Protein AF-A0A662ZGM8-F1 (afdb_monomer_lite)

Organism: NCBI:txid83771

Foldseek 3Di:
DDAPEADFPDLAQVVCVVVSHDDDDPVVCVCVVPNWDADPVRDTDDDPDDDDDDDPRPNPSNVVNVVVQVVQAPPVDNVDPPGD

Structure (mmCIF, N/CA/C/O backbone):
data_AF-A0A662ZGM8-F1
#
_entry.id   AF-A0A662ZGM8-F1
#
loop_
_atom_site.group_PDB
_atom_site.id
_atom_site.type_symbol
_atom_site.label_atom_id
_atom_site.label_alt_id
_atom_site.label_comp_id
_atom_site.label_asym_id
_atom_site.label_entity_id
_atom_site.label_seq_id
_atom_site.pdbx_PDB_ins_code
_atom_site.Cartn_x
_atom_site.Cartn_y
_atom_site.Cartn_z
_atom_site.occupancy
_atom_site.B_iso_or_equiv
_atom_site.auth_seq_id
_atom_site.auth_comp_id
_atom_site.auth_asym_id
_atom_site.auth_atom_id
_atom_site.pdbx_PDB_model_num
ATOM 1 N N . MET A 1 1 ? -20.521 -2.998 0.832 1.00 52.19 1 MET A N 1
ATOM 2 C CA . MET A 1 1 ? -19.605 -3.002 1.990 1.00 52.19 1 MET A CA 1
ATOM 3 C C . MET A 1 1 ? -19.713 -1.630 2.614 1.00 52.19 1 MET A C 1
ATOM 5 O O . MET A 1 1 ? -19.426 -0.662 1.920 1.00 52.19 1 MET A O 1
ATOM 9 N N . ASP A 1 2 ? -20.185 -1.544 3.854 1.00 56.56 2 ASP A N 1
ATOM 10 C CA . ASP A 1 2 ? -20.345 -0.266 4.550 1.00 56.56 2 ASP A CA 1
ATOM 11 C C . ASP A 1 2 ? -19.000 0.126 5.155 1.00 56.56 2 ASP A C 1
ATOM 13 O O . ASP A 1 2 ? -18.545 -0.459 6.137 1.00 56.56 2 ASP A O 1
ATOM 17 N N . PHE A 1 3 ? -18.305 1.060 4.512 1.00 59.34 3 PHE A N 1
ATOM 18 C CA . PHE A 1 3 ? -17.077 1.602 5.072 1.00 59.34 3 PHE A CA 1
ATOM 19 C C . PHE A 1 3 ? -17.433 2.618 6.156 1.00 59.34 3 PHE A C 1
ATOM 21 O O . PHE A 1 3 ? -18.025 3.656 5.874 1.00 59.34 3 PHE A O 1
ATOM 28 N N . GLU A 1 4 ? -17.075 2.322 7.402 1.00 60.81 4 GLU A N 1
ATOM 29 C CA . GLU A 1 4 ? -17.616 3.055 8.549 1.00 60.81 4 GLU A CA 1
ATOM 30 C C . GLU A 1 4 ? -16.929 4.402 8.808 1.00 60.81 4 GLU A C 1
ATOM 32 O O . GLU A 1 4 ? -17.561 5.291 9.373 1.00 60.81 4 GLU A O 1
ATOM 37 N N . LYS A 1 5 ? -15.647 4.568 8.430 1.00 69.00 5 LYS A N 1
ATOM 38 C CA . LYS A 1 5 ? -14.842 5.785 8.677 1.00 69.00 5 LYS A CA 1
ATOM 39 C C . LYS A 1 5 ? -13.559 5.831 7.837 1.00 69.00 5 LYS A C 1
ATOM 41 O O . LYS A 1 5 ? -12.931 4.806 7.556 1.00 69.00 5 LYS A O 1
ATOM 46 N N . GLN A 1 6 ? -13.116 7.044 7.503 1.00 69.12 6 GLN A N 1
ATOM 47 C CA . GLN A 1 6 ? -11.783 7.291 6.950 1.00 69.12 6 GLN A CA 1
ATOM 48 C C . GLN A 1 6 ? -10.741 7.307 8.077 1.00 69.12 6 GLN A C 1
ATOM 50 O O . GLN A 1 6 ? -10.904 8.009 9.074 1.00 69.12 6 GLN A O 1
ATOM 55 N N . SER A 1 7 ? -9.659 6.540 7.926 1.00 69.38 7 SER A N 1
ATOM 56 C CA . SER A 1 7 ? -8.550 6.565 8.883 1.00 69.38 7 SER A CA 1
ATOM 57 C C . SER A 1 7 ? -7.646 7.759 8.607 1.00 69.38 7 SER A C 1
ATOM 59 O O . SER A 1 7 ? -7.094 7.874 7.512 1.00 69.38 7 SER A O 1
ATOM 61 N N . ILE A 1 8 ? -7.462 8.638 9.589 1.00 71.75 8 ILE A N 1
ATOM 62 C CA . ILE A 1 8 ? -6.478 9.720 9.515 1.00 71.75 8 ILE A CA 1
ATOM 63 C C . ILE A 1 8 ? -5.311 9.345 10.423 1.00 71.75 8 ILE A C 1
ATOM 65 O O . ILE A 1 8 ? -5.492 9.154 11.619 1.00 71.75 8 ILE A O 1
ATOM 69 N N . GLY A 1 9 ? -4.109 9.258 9.851 1.00 74.00 9 GLY A N 1
ATOM 70 C CA . GLY A 1 9 ? -2.878 9.089 10.628 1.00 74.00 9 GLY A CA 1
ATOM 71 C C . GLY A 1 9 ? -2.553 7.662 11.072 1.00 74.00 9 GLY A C 1
ATOM 72 O O . GLY A 1 9 ? -1.604 7.500 11.827 1.00 74.00 9 GLY A O 1
ATOM 73 N N . THR A 1 10 ? -3.273 6.636 10.604 1.00 82.62 10 THR A N 1
ATOM 74 C CA . THR A 1 10 ? -2.787 5.255 10.757 1.00 82.62 10 THR A CA 1
ATOM 75 C C . THR A 1 10 ? -1.691 4.962 9.736 1.00 82.62 10 THR A C 1
ATOM 77 O O . THR A 1 10 ? -1.776 5.366 8.571 1.00 82.62 10 THR A O 1
ATOM 80 N N . GLU A 1 11 ? -0.664 4.256 10.185 1.00 88.06 11 GLU A N 1
ATOM 81 C CA . GLU A 1 11 ? 0.446 3.800 9.352 1.00 88.06 11 GLU A CA 1
ATOM 82 C C . GLU A 1 11 ? 0.488 2.270 9.239 1.00 88.06 11 GLU A C 1
ATOM 84 O O . GLU A 1 11 ? 1.235 1.755 8.412 1.00 88.06 11 GLU A O 1
ATOM 89 N N . ASP A 1 12 ? -0.339 1.557 10.011 1.00 91.38 12 ASP A N 1
ATOM 90 C CA . ASP A 1 12 ? -0.425 0.098 10.031 1.00 91.38 12 ASP A CA 1
ATOM 91 C C . ASP A 1 12 ? -1.544 -0.389 9.101 1.00 91.38 12 ASP A C 1
ATOM 93 O O . ASP A 1 12 ? -2.736 -0.159 9.328 1.00 91.38 12 ASP A O 1
ATOM 97 N N . PHE A 1 13 ? -1.151 -1.080 8.034 1.00 91.94 13 PHE A N 1
ATOM 98 C CA . PHE A 1 13 ? -2.078 -1.639 7.064 1.00 91.94 13 PHE A CA 1
ATOM 99 C C . PHE A 1 13 ? -2.937 -2.774 7.642 1.00 91.94 13 PHE A C 1
ATOM 101 O O . PHE A 1 13 ? -4.139 -2.820 7.379 1.00 91.94 13 PHE A O 1
ATOM 108 N N . ALA A 1 14 ? -2.369 -3.666 8.455 1.00 89.69 14 ALA A N 1
ATOM 109 C CA . ALA A 1 14 ? -3.094 -4.800 9.023 1.00 89.69 14 ALA A CA 1
ATOM 110 C C . ALA A 1 14 ? -4.179 -4.331 10.002 1.00 89.69 14 ALA A C 1
ATOM 112 O O . ALA A 1 14 ? -5.324 -4.795 9.945 1.00 89.69 14 ALA A O 1
ATOM 113 N N . GLU A 1 15 ? -3.850 -3.361 10.860 1.00 89.25 15 GLU A N 1
ATOM 114 C CA . GLU A 1 15 ? -4.824 -2.720 11.744 1.00 89.25 15 GLU A CA 1
ATOM 115 C C . GLU A 1 15 ? -5.936 -2.045 10.932 1.00 89.25 15 GLU A C 1
ATOM 117 O O . GLU A 1 15 ? -7.124 -2.215 11.228 1.00 89.25 15 GLU A O 1
ATOM 122 N N . HIS A 1 16 ? -5.565 -1.314 9.879 1.00 88.75 16 HIS A N 1
ATOM 123 C CA . HIS A 1 16 ? -6.500 -0.592 9.019 1.00 88.75 16 HIS A CA 1
ATOM 124 C C . HIS A 1 16 ? -7.515 -1.525 8.342 1.00 88.75 16 HIS A C 1
ATOM 126 O O . HIS A 1 16 ? -8.716 -1.248 8.371 1.00 88.75 16 HIS A O 1
ATOM 132 N N . ILE A 1 17 ? -7.062 -2.665 7.809 1.00 87.56 17 ILE A N 1
ATOM 133 C CA . ILE A 1 17 ? -7.942 -3.675 7.202 1.00 87.56 17 ILE A CA 1
ATOM 134 C C . ILE A 1 17 ? -8.821 -4.359 8.257 1.00 87.56 17 ILE A C 1
ATOM 136 O O . ILE A 1 17 ? -10.028 -4.503 8.053 1.00 87.56 17 ILE A O 1
ATOM 140 N N . ARG A 1 18 ? -8.262 -4.739 9.416 1.00 87.12 18 ARG A N 1
ATOM 141 C CA . ARG A 1 18 ? -9.022 -5.376 10.509 1.00 87.12 18 ARG A CA 1
ATOM 142 C C . ARG A 1 18 ? -10.128 -4.472 11.057 1.00 87.12 18 ARG A C 1
ATOM 144 O O . ARG A 1 18 ? -11.190 -4.962 11.430 1.00 87.12 18 ARG A O 1
ATOM 151 N N . THR A 1 19 ? -9.888 -3.164 11.080 1.00 87.88 19 THR A N 1
ATOM 152 C CA . THR A 1 19 ? -10.843 -2.150 11.553 1.00 87.88 19 THR A CA 1
ATOM 153 C C . THR A 1 19 ? -11.831 -1.685 10.477 1.00 87.88 19 THR A C 1
ATOM 155 O O . THR A 1 19 ? -12.593 -0.756 10.730 1.00 87.88 19 THR A O 1
ATOM 158 N N . LYS A 1 20 ? -11.851 -2.326 9.295 1.00 86.06 20 LYS A N 1
ATOM 159 C CA . LYS A 1 20 ? -12.786 -2.046 8.185 1.00 86.06 20 LYS A CA 1
ATOM 160 C C . LYS A 1 20 ? -12.820 -0.569 7.755 1.00 86.06 20 LYS A C 1
ATOM 162 O O . LYS A 1 20 ? -13.850 -0.056 7.314 1.00 86.06 20 LYS A O 1
ATOM 167 N N . LYS A 1 21 ? -11.689 0.131 7.878 1.00 86.25 21 LYS A N 1
ATOM 168 C CA . LYS A 1 21 ? -11.563 1.540 7.484 1.00 86.25 21 LYS A CA 1
ATOM 169 C C . LYS A 1 21 ? -11.410 1.663 5.964 1.00 86.25 21 LYS A C 1
ATOM 171 O O . LYS A 1 21 ? -10.911 0.753 5.304 1.00 86.25 21 LYS A O 1
ATOM 176 N N . ILE A 1 22 ? -11.791 2.815 5.404 1.00 85.81 22 ILE A N 1
ATOM 177 C CA . ILE A 1 22 ? -11.623 3.093 3.964 1.00 85.81 22 ILE A CA 1
ATOM 178 C C . ILE A 1 22 ? -10.139 3.022 3.605 1.00 85.81 22 ILE A C 1
ATOM 180 O O . ILE A 1 22 ? -9.337 3.789 4.140 1.00 85.81 22 ILE A O 1
ATOM 184 N N . TYR A 1 23 ? -9.773 2.123 2.694 1.00 86.50 23 TYR A N 1
ATOM 185 C CA . TYR A 1 23 ? -8.434 2.010 2.124 1.00 86.50 23 TYR A CA 1
ATOM 186 C C . TYR A 1 23 ? -8.503 2.256 0.619 1.00 86.50 23 TYR A C 1
ATOM 188 O O . TYR A 1 23 ? -9.332 1.662 -0.066 1.00 86.50 23 TYR A O 1
ATOM 196 N N . ILE A 1 24 ? -7.633 3.126 0.109 1.00 86.06 24 ILE A N 1
ATOM 197 C CA . ILE A 1 24 ? -7.430 3.255 -1.334 1.00 86.06 24 ILE A CA 1
ATOM 198 C C . ILE A 1 24 ? -6.436 2.174 -1.722 1.00 86.06 24 ILE A C 1
ATOM 200 O O . ILE A 1 24 ? -5.281 2.225 -1.293 1.00 86.06 24 ILE A O 1
ATOM 204 N N . ASP A 1 25 ? -6.896 1.215 -2.514 1.00 88.31 25 ASP A N 1
ATOM 205 C CA . ASP A 1 25 ? -6.057 0.129 -2.987 1.00 88.31 25 ASP A CA 1
ATOM 206 C C . ASP A 1 25 ? -4.932 0.659 -3.890 1.00 88.31 25 ASP A C 1
ATOM 208 O O . ASP A 1 25 ? -5.176 1.356 -4.875 1.00 88.31 25 ASP A O 1
ATOM 212 N N . LYS A 1 26 ? -3.685 0.356 -3.515 1.00 88.12 26 LYS A N 1
ATOM 213 C CA . LYS A 1 26 ? -2.466 0.696 -4.263 1.00 88.12 26 LYS A CA 1
ATOM 214 C C . LYS A 1 26 ? -1.710 -0.545 -4.736 1.00 88.12 26 LYS A C 1
ATOM 216 O O . LYS A 1 26 ? -0.565 -0.432 -5.166 1.00 88.12 26 LYS A O 1
ATOM 221 N N . THR A 1 27 ? -2.313 -1.729 -4.651 1.00 89.50 27 THR A N 1
ATOM 222 C CA . THR A 1 27 ? -1.693 -2.987 -5.091 1.00 89.50 27 THR A CA 1
ATOM 223 C C . THR A 1 27 ? -1.362 -2.985 -6.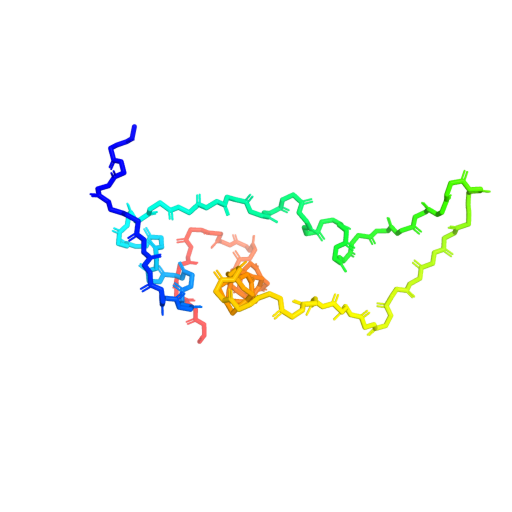581 1.00 89.50 27 THR A C 1
ATOM 225 O O . THR A 1 27 ? -0.397 -3.623 -6.984 1.00 89.50 27 THR A O 1
ATOM 228 N N . SER A 1 28 ? -2.052 -2.181 -7.396 1.00 88.50 28 SER A N 1
ATOM 229 C CA . SER A 1 28 ? -1.697 -1.963 -8.805 1.00 88.50 28 SER A CA 1
ATOM 230 C C . SER A 1 28 ? -0.296 -1.366 -9.007 1.00 88.50 28 SER A C 1
ATOM 232 O O . SER A 1 28 ? 0.231 -1.437 -10.110 1.00 88.50 28 SER A O 1
ATOM 234 N N . TYR A 1 29 ? 0.314 -0.789 -7.964 1.00 84.75 29 TYR A N 1
ATOM 235 C CA . TYR A 1 29 ? 1.690 -0.284 -7.986 1.00 84.75 29 TYR A CA 1
ATOM 236 C C . TYR A 1 29 ? 2.740 -1.385 -7.777 1.00 84.75 29 TYR A C 1
ATOM 238 O O . TYR A 1 29 ? 3.914 -1.195 -8.073 1.00 84.75 29 TYR A O 1
ATOM 246 N N . LEU A 1 30 ? 2.343 -2.550 -7.264 1.00 87.56 30 LEU A N 1
ATOM 247 C CA . LEU A 1 30 ? 3.255 -3.651 -6.956 1.00 87.56 30 LEU A CA 1
ATOM 248 C C . LEU A 1 30 ? 4.035 -4.160 -8.189 1.00 87.56 30 LEU A C 1
ATOM 250 O O . LEU A 1 30 ? 5.251 -4.306 -8.079 1.00 87.56 30 LEU A O 1
ATOM 254 N N . PRO A 1 31 ? 3.423 -4.339 -9.378 1.00 85.88 31 PRO A N 1
ATOM 255 C CA . PRO A 1 31 ? 4.173 -4.679 -10.587 1.00 85.88 31 PRO A CA 1
ATOM 256 C C . PRO A 1 31 ? 5.161 -3.589 -11.009 1.00 85.88 31 PRO A C 1
ATOM 258 O O . PRO A 1 31 ? 6.232 -3.900 -11.509 1.00 85.88 31 PRO A O 1
ATOM 261 N N . GLU A 1 32 ? 4.853 -2.311 -10.785 1.00 82.75 32 GLU A N 1
ATOM 262 C CA . GLU A 1 32 ? 5.826 -1.240 -11.022 1.00 82.75 32 GLU A CA 1
ATOM 263 C C . GLU A 1 32 ? 6.943 -1.267 -9.972 1.00 82.75 32 GLU A C 1
ATOM 265 O O . GLU A 1 32 ? 8.067 -0.875 -10.253 1.00 82.75 32 GLU A O 1
ATOM 270 N N . LEU A 1 33 ? 6.673 -1.740 -8.757 1.00 82.69 33 LEU A N 1
ATOM 271 C CA . LEU A 1 33 ? 7.665 -1.812 -7.692 1.00 82.69 33 LEU A CA 1
ATOM 272 C C . LEU A 1 33 ? 8.702 -2.924 -7.908 1.00 82.69 33 LEU A C 1
ATOM 274 O O . LEU A 1 33 ? 9.891 -2.670 -7.742 1.00 82.69 33 LEU A O 1
ATOM 278 N N . TYR A 1 34 ? 8.261 -4.140 -8.239 1.00 80.75 34 TYR A N 1
ATOM 279 C CA . TYR A 1 34 ? 9.131 -5.327 -8.320 1.00 80.75 34 TYR A CA 1
ATOM 280 C C . TYR A 1 34 ? 9.019 -6.113 -9.632 1.00 80.75 34 TYR A C 1
ATOM 282 O O . TYR A 1 34 ? 9.700 -7.123 -9.799 1.00 80.75 34 TYR A O 1
ATOM 290 N N . GLY A 1 35 ? 8.132 -5.710 -10.539 1.00 79.94 35 GLY A N 1
ATOM 291 C CA . GLY A 1 35 ? 7.968 -6.357 -11.834 1.00 79.94 35 GLY A CA 1
ATOM 292 C C . GLY A 1 35 ? 9.035 -5.936 -12.838 1.00 79.94 35 GLY A C 1
ATO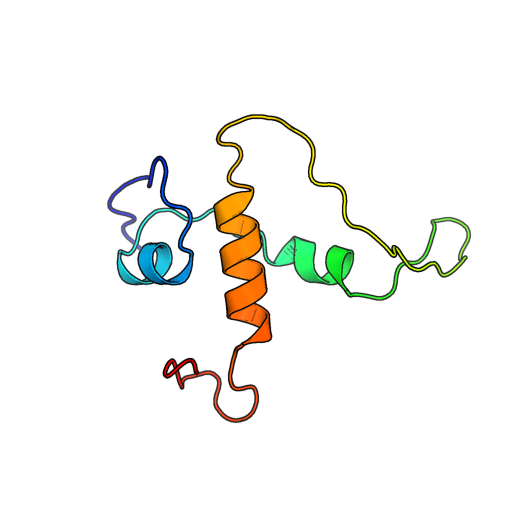M 293 O O . GLY A 1 35 ? 9.810 -5.000 -12.630 1.00 79.94 35 GLY A O 1
ATOM 294 N N . GLU A 1 36 ? 9.061 -6.652 -13.958 1.00 82.50 36 GLU A N 1
ATOM 295 C CA . GLU A 1 36 ? 9.931 -6.329 -15.082 1.00 82.50 36 GLU A CA 1
ATOM 296 C C . GLU A 1 36 ? 9.588 -4.950 -15.653 1.00 82.50 36 GLU A C 1
ATOM 298 O O . GLU A 1 36 ? 8.452 -4.703 -16.065 1.00 82.50 36 GLU A O 1
ATOM 303 N N . LYS A 1 37 ? 10.582 -4.060 -15.712 1.00 84.06 37 LYS A N 1
ATOM 304 C CA . LYS A 1 37 ? 10.406 -2.725 -16.281 1.00 84.06 37 LYS A CA 1
ATOM 305 C C . LYS A 1 37 ? 10.957 -2.673 -17.690 1.00 84.06 37 LYS A C 1
ATOM 307 O O . LYS A 1 37 ? 12.134 -2.955 -17.913 1.00 84.06 37 LYS A O 1
ATOM 312 N N . VAL A 1 38 ? 10.103 -2.272 -18.627 1.00 84.88 38 VAL A N 1
ATOM 313 C CA . VAL A 1 38 ? 10.447 -2.098 -20.039 1.00 84.88 38 VAL A CA 1
ATOM 314 C C . VAL A 1 38 ? 10.183 -0.648 -20.416 1.00 84.88 38 VAL A C 1
ATOM 316 O O . VAL A 1 38 ? 9.058 -0.159 -20.340 1.00 84.8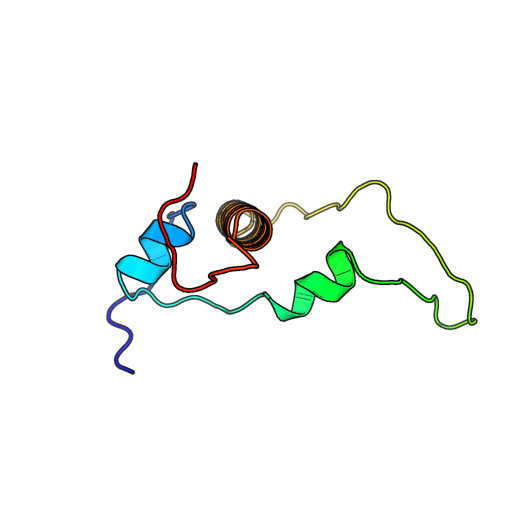8 38 VAL A O 1
ATOM 319 N N . HIS A 1 39 ? 11.240 0.058 -20.795 1.00 82.06 39 HIS A N 1
ATOM 320 C CA . HIS A 1 39 ? 11.154 1.421 -21.288 1.00 82.06 39 HIS A CA 1
ATOM 321 C C . HIS A 1 39 ? 10.395 1.429 -22.631 1.00 82.06 39 HIS A C 1
ATOM 323 O O . HIS A 1 39 ? 10.479 0.447 -23.371 1.00 82.06 39 HIS A O 1
ATOM 329 N N . PRO A 1 40 ? 9.689 2.512 -23.016 1.00 87.12 40 PRO A N 1
ATOM 330 C CA . PRO A 1 40 ? 8.904 2.548 -24.260 1.00 87.12 40 PRO A CA 1
ATOM 331 C C . PRO A 1 40 ? 9.676 2.237 -25.555 1.00 87.12 40 PRO A C 1
ATOM 333 O O . PRO A 1 40 ? 9.069 1.971 -26.586 1.00 87.12 40 PRO A O 1
ATOM 336 N N . ASN A 1 41 ? 11.010 2.258 -25.515 1.00 93.25 41 ASN A N 1
ATOM 337 C CA . ASN A 1 41 ? 11.890 1.865 -26.620 1.00 93.25 41 ASN A CA 1
ATOM 338 C C . ASN A 1 41 ? 12.273 0.366 -26.616 1.00 93.25 41 ASN A C 1
ATOM 340 O O . ASN A 1 41 ? 13.124 -0.037 -27.402 1.00 93.25 41 ASN A O 1
ATOM 344 N N . GLY A 1 42 ? 11.697 -0.444 -25.724 1.00 90.94 42 GLY A N 1
ATOM 345 C CA . GLY A 1 42 ? 11.962 -1.880 -25.589 1.00 90.94 42 GLY A CA 1
ATOM 346 C C . GLY A 1 42 ? 13.109 -2.254 -24.642 1.00 90.94 42 GLY A C 1
ATOM 347 O O . GLY A 1 42 ? 13.380 -3.440 -24.467 1.00 90.94 42 GLY A O 1
ATOM 348 N N . MET A 1 43 ? 13.791 -1.291 -24.013 1.00 88.94 43 MET A N 1
ATOM 349 C CA . MET A 1 43 ? 14.915 -1.581 -23.116 1.00 88.94 43 MET A CA 1
ATOM 350 C C . MET A 1 43 ? 14.441 -1.999 -21.717 1.00 88.94 43 MET A C 1
ATOM 352 O O . MET A 1 43 ? 13.666 -1.285 -21.084 1.00 88.94 43 MET A O 1
ATOM 356 N N . ARG A 1 44 ? 14.952 -3.124 -21.204 1.00 86.81 44 ARG A N 1
ATOM 357 C CA . ARG A 1 44 ? 14.719 -3.564 -19.818 1.00 86.81 44 ARG A CA 1
ATOM 358 C C . ARG A 1 44 ? 15.626 -2.801 -18.853 1.00 86.81 44 ARG A C 1
ATOM 360 O O . ARG A 1 44 ? 16.796 -2.587 -19.170 1.00 86.81 44 ARG A O 1
ATOM 367 N N . TYR A 1 45 ? 15.118 -2.425 -17.684 1.00 83.31 45 TYR A N 1
ATOM 368 C CA . TYR A 1 45 ? 15.908 -1.750 -16.651 1.00 83.31 45 TYR A CA 1
ATOM 369 C C . TYR A 1 45 ? 15.488 -2.160 -15.236 1.00 83.31 45 TYR A C 1
ATOM 371 O O . TYR A 1 45 ? 14.401 -2.691 -15.020 1.00 83.31 45 TYR A O 1
ATOM 379 N N . GLU A 1 46 ? 16.372 -1.913 -14.272 1.00 79.94 46 GLU A N 1
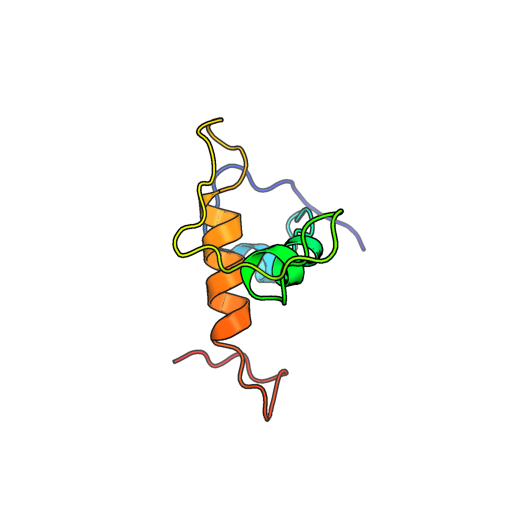ATOM 380 C CA . GLU A 1 46 ? 16.161 -2.204 -12.854 1.00 79.94 46 GLU A CA 1
ATOM 381 C C . GLU A 1 46 ? 16.288 -0.918 -12.036 1.00 79.94 46 GLU A C 1
ATOM 383 O O . GLU A 1 46 ? 17.282 -0.195 -12.148 1.00 79.94 46 GLU A O 1
ATOM 388 N N . ASP A 1 47 ? 15.310 -0.657 -11.170 1.00 78.44 47 ASP A N 1
ATOM 389 C CA . ASP A 1 47 ? 15.385 0.444 -10.214 1.00 78.44 47 ASP A CA 1
ATOM 390 C C . ASP A 1 47 ? 15.973 -0.060 -8.897 1.00 78.44 47 ASP A C 1
ATOM 392 O O . ASP A 1 47 ? 15.334 -0.796 -8.150 1.00 78.44 47 ASP A O 1
ATOM 396 N N . LYS A 1 48 ? 17.196 0.372 -8.574 1.00 76.31 48 LYS A N 1
ATOM 397 C CA . LYS A 1 48 ? 17.836 0.032 -7.289 1.00 76.31 48 LYS A CA 1
ATOM 398 C C . LYS A 1 48 ? 17.158 0.693 -6.088 1.00 76.31 48 LYS A C 1
ATOM 400 O O . LYS A 1 48 ? 17.333 0.240 -4.961 1.00 76.31 48 LYS A O 1
ATOM 405 N N . VAL A 1 49 ? 16.451 1.802 -6.311 1.00 79.50 49 VAL A N 1
ATOM 406 C CA . VAL A 1 49 ? 15.837 2.620 -5.260 1.00 79.50 49 VAL A CA 1
ATOM 407 C C . VAL A 1 49 ? 14.486 3.137 -5.741 1.00 79.50 49 VAL A C 1
ATOM 409 O O . VAL A 1 49 ? 14.400 3.756 -6.798 1.00 79.50 49 VAL A O 1
ATOM 412 N N . LEU A 1 50 ? 13.446 2.956 -4.924 1.00 82.75 50 LEU A N 1
ATOM 413 C CA . LEU A 1 50 ? 12.155 3.615 -5.104 1.00 82.75 50 LEU A CA 1
ATOM 414 C C . LEU A 1 50 ? 12.136 4.960 -4.361 1.00 82.75 50 LEU A C 1
ATOM 416 O O . LEU A 1 50 ? 12.245 4.998 -3.134 1.00 82.75 50 LEU A O 1
ATOM 420 N N . LEU A 1 51 ? 11.906 6.062 -5.081 1.00 84.50 51 LEU A N 1
ATOM 421 C CA . LEU A 1 51 ? 11.725 7.386 -4.482 1.00 84.50 51 LEU A CA 1
ATOM 422 C C . LEU A 1 51 ? 10.240 7.749 -4.358 1.00 84.50 51 LEU A C 1
ATOM 424 O O . LEU A 1 51 ? 9.600 8.154 -5.324 1.00 84.50 51 LEU A O 1
ATOM 428 N N . ILE A 1 52 ? 9.705 7.706 -3.136 1.00 81.62 52 ILE A N 1
ATOM 429 C CA . ILE A 1 52 ? 8.350 8.196 -2.851 1.00 81.62 52 ILE A CA 1
ATOM 430 C C . ILE A 1 52 ? 8.422 9.650 -2.360 1.00 81.62 52 ILE A C 1
ATOM 432 O O . ILE A 1 52 ? 8.868 9.931 -1.244 1.00 81.62 52 ILE A O 1
ATOM 436 N N . THR A 1 53 ? 7.979 10.600 -3.188 1.00 79.69 53 THR A N 1
ATOM 437 C CA . THR A 1 53 ? 8.154 12.039 -2.926 1.00 79.69 53 THR A CA 1
ATOM 438 C C . THR A 1 53 ? 7.244 12.591 -1.805 1.00 79.69 53 THR A C 1
ATOM 440 O O . THR A 1 53 ? 6.385 11.922 -1.217 1.00 79.69 53 THR A O 1
ATOM 443 N N . ARG A 1 54 ? 7.507 13.837 -1.392 1.00 64.56 54 ARG A N 1
ATOM 444 C CA . ARG A 1 54 ? 7.271 14.371 -0.035 1.00 64.56 54 ARG A CA 1
ATOM 445 C C . ARG A 1 54 ? 5.885 14.957 0.342 1.00 64.56 54 ARG A C 1
ATOM 447 O O . ARG A 1 54 ? 5.832 15.475 1.456 1.00 64.56 54 ARG A O 1
ATOM 454 N N . PRO A 1 55 ? 4.742 14.842 -0.374 1.00 81.56 55 PRO A N 1
ATOM 455 C CA . PRO A 1 55 ? 3.482 15.369 0.176 1.00 81.56 55 PRO A CA 1
ATOM 456 C C . PRO A 1 55 ? 3.116 14.711 1.522 1.00 81.56 55 PRO A C 1
ATOM 458 O O . PRO A 1 55 ? 3.030 13.484 1.638 1.00 81.56 55 PRO A O 1
ATOM 461 N N . ARG A 1 56 ? 2.987 15.499 2.593 1.00 82.69 56 ARG A N 1
ATOM 462 C CA . ARG A 1 56 ? 2.685 14.980 3.940 1.00 82.69 56 ARG A CA 1
ATOM 463 C C . ARG A 1 56 ? 1.262 14.408 3.966 1.00 82.69 56 ARG A C 1
ATOM 465 O O . ARG A 1 56 ? 0.385 14.933 3.296 1.00 82.69 56 ARG A O 1
ATOM 472 N N . ARG A 1 57 ? 1.033 13.338 4.742 1.00 78.88 57 ARG A N 1
ATOM 473 C CA . ARG A 1 57 ? -0.264 12.625 4.846 1.00 78.88 57 ARG A CA 1
ATOM 474 C C . ARG A 1 57 ? -0.780 11.991 3.543 1.00 78.88 57 ARG A C 1
ATOM 476 O O . ARG A 1 57 ? -1.924 11.570 3.483 1.00 78.88 57 ARG A O 1
ATOM 483 N N . PHE A 1 58 ? 0.079 11.802 2.544 1.00 82.12 58 PHE A N 1
ATOM 484 C CA . PHE A 1 58 ? -0.272 11.117 1.289 1.00 82.12 58 PHE A CA 1
ATOM 485 C C . PHE A 1 58 ? -0.295 9.574 1.392 1.00 82.12 58 PHE A C 1
ATOM 487 O O . PHE A 1 58 ? -0.268 8.857 0.391 1.00 82.12 58 PHE A O 1
ATOM 494 N N . GLY A 1 59 ? -0.283 9.042 2.619 1.00 84.06 59 GLY A N 1
ATOM 495 C CA . GLY A 1 59 ? -0.340 7.602 2.880 1.00 84.06 59 GLY A CA 1
ATOM 496 C C . GLY A 1 59 ? 0.944 6.835 2.559 1.00 84.06 59 GLY A C 1
ATOM 497 O O . GLY A 1 59 ? 0.862 5.650 2.263 1.00 84.06 59 GLY A O 1
ATOM 498 N N . LYS A 1 60 ? 2.123 7.476 2.592 1.00 88.88 60 LYS A N 1
ATOM 499 C CA . LYS A 1 60 ? 3.412 6.803 2.333 1.00 88.88 60 LYS A CA 1
ATOM 500 C C . LYS A 1 60 ? 3.695 5.673 3.321 1.00 88.88 60 LYS A C 1
ATOM 502 O O . LYS A 1 60 ? 3.901 4.549 2.887 1.00 88.88 60 LYS A O 1
ATOM 507 N N . SER A 1 61 ? 3.643 5.959 4.623 1.00 90.50 61 SER A N 1
ATOM 508 C CA . SER A 1 61 ? 3.889 4.966 5.676 1.00 90.50 61 SER A CA 1
ATOM 509 C C . SER A 1 61 ? 2.908 3.795 5.574 1.00 90.50 61 SER A C 1
ATOM 511 O O . SER A 1 61 ? 3.324 2.644 5.538 1.00 90.50 61 SER A O 1
ATOM 513 N N . LEU A 1 62 ? 1.618 4.092 5.373 1.00 90.94 62 LEU A N 1
ATOM 514 C CA . LEU A 1 62 ? 0.585 3.079 5.148 1.00 90.94 62 LEU A CA 1
ATOM 515 C C . LEU A 1 62 ? 0.848 2.230 3.888 1.00 90.94 62 LEU A C 1
ATOM 517 O O . LEU A 1 62 ? 0.598 1.030 3.887 1.00 90.94 62 LEU A O 1
ATOM 521 N N . THR A 1 63 ? 1.378 2.839 2.820 1.00 90.56 63 THR A N 1
ATOM 522 C CA . THR A 1 63 ? 1.768 2.115 1.595 1.00 90.56 63 THR A CA 1
ATOM 523 C C . THR A 1 63 ? 2.954 1.186 1.869 1.00 90.56 63 THR A C 1
ATOM 525 O O . THR A 1 63 ? 2.920 0.033 1.455 1.00 90.56 63 THR A O 1
ATOM 528 N N . MET A 1 64 ? 3.965 1.641 2.618 1.00 91.00 64 MET A N 1
ATOM 529 C CA . MET A 1 64 ? 5.099 0.799 3.026 1.00 91.00 64 MET A CA 1
ATOM 530 C C . MET A 1 64 ? 4.662 -0.367 3.922 1.00 91.00 64 MET A C 1
ATOM 532 O O . MET A 1 64 ? 5.120 -1.489 3.725 1.00 91.00 64 MET A O 1
ATOM 536 N N . SER A 1 65 ? 3.745 -0.128 4.864 1.00 92.81 65 SER A N 1
ATOM 537 C CA . SER A 1 65 ? 3.168 -1.184 5.703 1.00 92.81 65 SER A CA 1
ATOM 538 C C . SER A 1 65 ? 2.382 -2.208 4.877 1.00 92.81 65 SER A C 1
ATOM 540 O O . SER A 1 65 ? 2.521 -3.407 5.109 1.00 92.81 65 SER A O 1
ATOM 542 N N . MET A 1 66 ? 1.624 -1.766 3.866 1.00 92.62 66 MET A N 1
ATOM 543 C CA . MET A 1 66 ? 0.944 -2.671 2.930 1.00 92.62 66 MET A CA 1
ATOM 544 C C . MET A 1 66 ? 1.939 -3.547 2.164 1.00 92.62 66 MET A C 1
ATOM 546 O O . MET A 1 66 ? 1.769 -4.762 2.131 1.00 92.62 66 MET A O 1
ATOM 550 N N . ILE A 1 67 ? 2.998 -2.952 1.607 1.00 92.19 67 ILE A N 1
ATOM 551 C CA . ILE A 1 67 ? 4.034 -3.684 0.865 1.00 92.19 67 ILE A CA 1
ATOM 552 C C . ILE A 1 67 ? 4.699 -4.739 1.761 1.00 92.19 67 ILE A C 1
ATOM 554 O O . ILE A 1 67 ? 4.857 -5.883 1.342 1.00 92.19 67 ILE A O 1
ATOM 558 N N . LYS A 1 68 ? 5.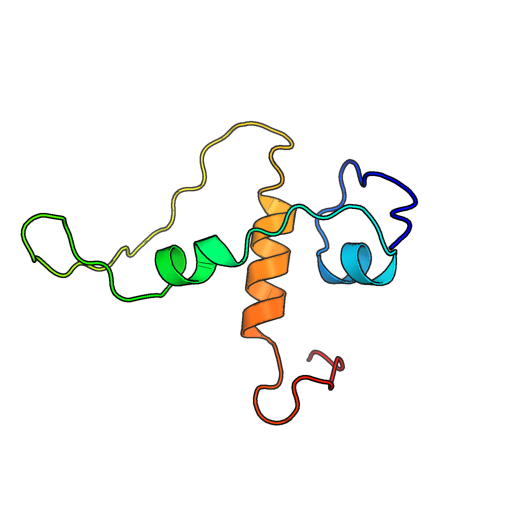040 -4.381 3.007 1.00 91.75 68 LYS A N 1
ATOM 559 C CA . LYS A 1 68 ? 5.582 -5.327 3.997 1.00 91.75 68 LYS A CA 1
ATOM 560 C C . LYS A 1 68 ? 4.627 -6.500 4.226 1.00 91.75 68 LYS A C 1
ATOM 562 O O . LYS A 1 68 ? 5.038 -7.644 4.088 1.00 91.75 68 LYS A O 1
ATOM 567 N N . ASN A 1 69 ? 3.352 -6.211 4.504 1.00 91.12 69 ASN A N 1
ATOM 568 C CA . ASN A 1 69 ? 2.331 -7.241 4.705 1.00 91.12 69 ASN A CA 1
ATOM 569 C C . ASN A 1 69 ? 2.205 -8.166 3.490 1.00 91.12 69 ASN A C 1
ATOM 571 O O . ASN A 1 69 ? 2.078 -9.367 3.669 1.00 91.12 69 ASN A O 1
ATOM 575 N N . PHE A 1 70 ? 2.255 -7.627 2.268 1.00 90.44 70 PHE A N 1
ATOM 576 C CA . PHE A 1 70 ? 2.196 -8.429 1.047 1.00 90.44 70 PHE A CA 1
ATOM 577 C C . PHE A 1 70 ? 3.365 -9.418 0.949 1.00 90.44 70 PHE A C 1
ATOM 579 O O . PHE A 1 70 ? 3.146 -10.591 0.664 1.00 90.44 70 PHE A O 1
ATOM 586 N N . PHE A 1 71 ? 4.595 -8.971 1.217 1.00 89.25 71 PHE A N 1
ATOM 587 C CA . PHE A 1 71 ? 5.775 -9.832 1.110 1.00 89.25 71 PHE A CA 1
ATOM 588 C C . PHE A 1 71 ? 5.917 -10.850 2.245 1.00 89.25 71 PHE A C 1
ATOM 590 O O . PHE A 1 71 ? 6.536 -11.890 2.034 1.00 89.25 71 PHE A O 1
ATOM 597 N N . GLU A 1 72 ? 5.338 -10.574 3.411 1.00 90.94 72 GLU A N 1
ATOM 598 C CA . GLU A 1 72 ? 5.341 -11.476 4.571 1.00 90.94 72 GLU A CA 1
ATOM 599 C C . GLU A 1 72 ? 4.224 -12.529 4.534 1.00 90.94 72 GLU A C 1
ATOM 601 O O . GLU A 1 72 ? 4.175 -13.399 5.403 1.00 90.94 72 GLU A O 1
ATOM 606 N N . LEU A 1 73 ? 3.342 -12.495 3.527 1.00 88.56 73 LEU A N 1
ATOM 607 C CA . LEU A 1 73 ? 2.292 -13.499 3.374 1.00 88.56 73 LEU A CA 1
ATOM 608 C C . LEU A 1 73 ? 2.877 -14.911 3.271 1.00 88.56 73 LEU A C 1
ATOM 610 O O . LEU A 1 73 ? 3.806 -15.182 2.508 1.00 88.56 73 LEU A O 1
ATOM 614 N N . ASN A 1 74 ? 2.242 -15.854 3.965 1.00 89.06 74 ASN A N 1
ATOM 615 C CA . ASN A 1 74 ? 2.481 -17.268 3.729 1.00 89.06 74 ASN A CA 1
ATOM 616 C C . ASN A 1 74 ? 1.886 -17.665 2.366 1.00 89.06 74 ASN A C 1
ATOM 618 O O . ASN A 1 74 ? 0.692 -17.934 2.249 1.00 89.06 74 ASN A O 1
ATOM 622 N N . TYR A 1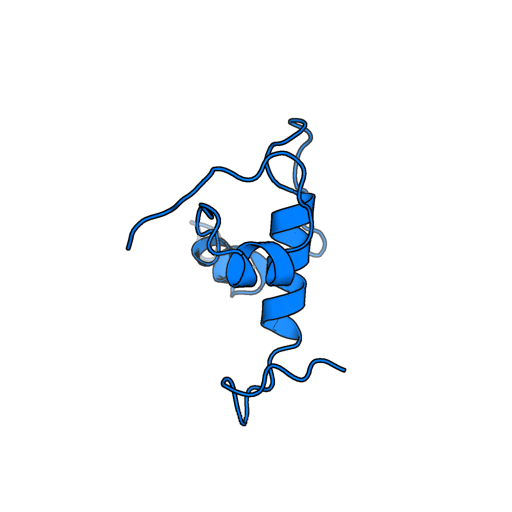 75 ? 2.718 -17.733 1.327 1.00 87.31 75 TYR A N 1
ATOM 623 C CA . TYR A 1 75 ? 2.269 -18.076 -0.028 1.00 87.31 75 TYR A CA 1
ATOM 624 C C . TYR A 1 75 ? 1.716 -19.504 -0.155 1.00 87.31 75 TYR A C 1
ATOM 626 O O . TYR A 1 75 ? 0.891 -19.756 -1.032 1.00 87.31 75 TYR A O 1
ATOM 634 N N . ALA A 1 76 ? 2.121 -20.431 0.721 1.00 91.12 76 ALA A N 1
ATOM 635 C CA . ALA A 1 76 ? 1.566 -21.786 0.758 1.00 91.12 76 ALA A CA 1
ATOM 636 C C . ALA A 1 76 ? 0.179 -21.824 1.423 1.00 91.12 76 ALA A C 1
ATOM 638 O O . ALA A 1 76 ? -0.643 -22.681 1.098 1.00 91.12 76 ALA A O 1
ATOM 639 N N . ASN A 1 77 ? -0.099 -20.885 2.331 1.00 89.25 77 ASN A N 1
ATOM 640 C CA . ASN A 1 77 ? -1.398 -20.734 2.977 1.00 89.25 77 ASN A CA 1
ATOM 641 C C . ASN A 1 77 ? -1.768 -19.249 3.169 1.00 89.25 77 ASN A C 1
ATOM 643 O O . ASN A 1 77 ? -1.657 -18.729 4.277 1.00 89.25 77 ASN A O 1
ATOM 647 N N . PRO A 1 78 ? -2.288 -18.559 2.136 1.00 84.25 78 PRO A N 1
ATOM 648 C CA . PRO A 1 78 ? -2.562 -17.116 2.206 1.00 84.25 78 PRO A CA 1
ATOM 649 C C . PRO A 1 78 ? -3.647 -16.708 3.213 1.00 84.25 78 PRO A C 1
ATOM 651 O O . PRO A 1 78 ? -3.840 -15.524 3.487 1.00 84.25 78 PRO A O 1
ATOM 654 N N . LYS A 1 79 ? -4.416 -17.675 3.734 1.00 82.81 79 LYS A N 1
ATOM 655 C CA . LYS A 1 79 ? -5.406 -17.441 4.797 1.00 82.81 79 LYS A CA 1
ATOM 656 C C . LYS A 1 79 ? -4.764 -17.365 6.177 1.00 82.81 79 LYS A C 1
ATOM 658 O O . LYS A 1 79 ? -5.411 -16.887 7.110 1.00 82.81 79 LYS A O 1
ATOM 663 N N . ASP A 1 80 ? -3.536 -17.850 6.303 1.00 83.88 80 ASP A N 1
ATOM 664 C CA . ASP A 1 80 ? -2.756 -17.751 7.518 1.00 83.88 80 ASP A CA 1
ATOM 665 C C . ASP A 1 80 ? -2.315 -16.303 7.730 1.00 83.88 80 ASP A C 1
ATOM 667 O O . ASP A 1 80 ? -1.560 -15.738 6.942 1.00 83.88 80 ASP A O 1
ATOM 671 N N . LYS A 1 81 ? -2.845 -15.692 8.789 1.00 71.31 81 LYS A N 1
ATOM 672 C CA . LYS A 1 81 ? -2.498 -14.331 9.214 1.00 71.31 81 LYS A CA 1
ATOM 673 C C . LYS A 1 81 ? -1.588 -14.333 10.437 1.00 71.31 81 LYS A C 1
ATOM 675 O O . LYS A 1 81 ? -1.395 -13.277 11.039 1.00 71.31 81 LYS A O 1
ATOM 680 N N . SER A 1 82 ? -1.085 -15.502 10.842 1.00 71.38 82 SER A N 1
ATOM 681 C CA . SER A 1 82 ? 0.001 -15.575 11.808 1.00 71.38 82 SER A CA 1
ATOM 682 C C . SER A 1 82 ? 1.278 -15.132 11.096 1.00 71.38 82 SER A C 1
ATOM 684 O O . SER A 1 82 ? 1.963 -15.895 10.426 1.00 71.38 82 SER A O 1
ATOM 686 N N . ASN A 1 83 ? 1.526 -13.826 11.143 1.00 58.53 83 ASN A N 1
ATOM 687 C CA . ASN A 1 83 ? 2.817 -13.273 10.760 1.00 58.53 83 ASN A CA 1
ATOM 688 C C . ASN A 1 83 ? 3.892 -13.842 11.714 1.00 58.53 83 ASN A C 1
ATOM 690 O O . ASN A 1 83 ? 3.564 -14.109 12.876 1.00 58.53 83 ASN A O 1
ATOM 694 N N . PRO A 1 84 ? 5.154 -13.995 11.283 1.00 52.59 84 PRO A N 1
ATOM 695 C CA . PRO A 1 84 ? 6.287 -14.024 12.204 1.00 52.59 84 PRO A CA 1
ATOM 696 C C . PRO A 1 84 ? 6.356 -12.755 13.069 1.00 52.59 84 PRO A C 1
ATOM 698 O O . PRO A 1 84 ? 5.930 -11.673 12.587 1.00 52.59 84 PRO A O 1
#

pLDDT: mean 82.73, std 9.51, range [52.19, 93.25]

Radius of gyration: 15.5 Å; chains: 1; bounding box: 38×37×39 Å

Sequence (84 aa):
MDFEKQSIGTEDFAEHIRTKKIYIDKTSYLPELYGEKVHPNGMRYEDKVLLITRPRRFGKSLTMSMIKNFFELNYANPKDKSNP

InterPro domains:
  IPR018631 AAA-ATPase-like domain [PF09820] (8-76)

Secondary structure (DSSP, 8-state):
-----B-SS---HHHHHHTT-B----GGGHHHHHSPEE-TTS-EE--S-------TTSSHHHHHHHHHHHHTS-TT-TT-----